Protein AF-A0AAU7UFU4-F1 (afdb_monomer_lite)

Organism: NCBI:txid694439

pLDDT: mean 80.2, std 14.44, range [53.56, 98.12]

Structure (mmCIF, N/CA/C/O backbone):
data_AF-A0AAU7UFU4-F1
#
_entry.id   AF-A0AAU7UFU4-F1
#
loop_
_atom_site.group_PDB
_atom_site.id
_atom_site.type_symbol
_atom_site.label_atom_id
_atom_site.label_alt_id
_atom_site.label_comp_id
_atom_site.label_asym_id
_atom_site.label_entity_id
_atom_site.label_seq_id
_atom_site.pdbx_PDB_ins_code
_atom_site.Cartn_x
_atom_site.Cartn_y
_atom_site.Cartn_z
_atom_site.occupancy
_atom_site.B_iso_or_equiv
_atom_site.auth_seq_id
_atom_site.auth_comp_id
_atom_site.auth_asym_id
_atom_site.auth_atom_id
_atom_site.pdbx_PDB_model_num
ATOM 1 N N . MET A 1 1 ? -9.018 -13.930 -2.048 1.00 86.31 1 MET A N 1
ATOM 2 C CA . MET A 1 1 ? -8.246 -13.400 -0.908 1.00 86.31 1 MET A CA 1
ATOM 3 C C . MET A 1 1 ? -8.106 -11.917 -1.143 1.00 86.31 1 MET A C 1
ATOM 5 O O . MET A 1 1 ? -7.793 -11.554 -2.271 1.00 86.31 1 MET A O 1
ATOM 9 N N . PHE A 1 2 ? -8.383 -11.089 -0.142 1.00 91.56 2 PHE A N 1
ATOM 10 C CA . PHE A 1 2 ? -8.167 -9.646 -0.242 1.00 91.56 2 PHE A CA 1
ATOM 11 C C . PHE A 1 2 ? -6.828 -9.301 0.405 1.00 91.56 2 PHE A C 1
ATOM 13 O O . PHE A 1 2 ? -6.554 -9.727 1.527 1.00 91.56 2 PHE A O 1
ATOM 20 N N . VAL A 1 3 ? -6.001 -8.529 -0.295 1.00 93.75 3 VAL A N 1
ATOM 21 C CA . VAL A 1 3 ? -4.731 -8.022 0.229 1.00 93.75 3 VAL A CA 1
ATOM 22 C C . VAL A 1 3 ? -4.668 -6.534 -0.046 1.00 93.75 3 VAL A C 1
ATOM 24 O O . VAL A 1 3 ? -4.915 -6.106 -1.170 1.00 93.75 3 VAL A O 1
ATOM 27 N N . ALA A 1 4 ? -4.299 -5.756 0.967 1.00 96.19 4 ALA A N 1
ATOM 28 C CA . ALA A 1 4 ? -4.010 -4.340 0.799 1.00 96.19 4 ALA A CA 1
ATOM 29 C C . ALA A 1 4 ? -2.712 -3.971 1.512 1.00 96.19 4 ALA A C 1
ATOM 31 O O . ALA A 1 4 ? -2.424 -4.453 2.608 1.00 96.19 4 ALA A O 1
ATOM 32 N N . ALA A 1 5 ? -1.946 -3.084 0.890 1.00 96.25 5 ALA A N 1
ATOM 33 C CA . ALA A 1 5 ? -0.795 -2.439 1.496 1.00 96.25 5 ALA A CA 1
ATOM 34 C C . ALA A 1 5 ? -1.050 -0.933 1.526 1.00 96.25 5 ALA A C 1
ATOM 36 O O . ALA A 1 5 ? -1.437 -0.349 0.517 1.00 96.25 5 ALA A O 1
ATOM 37 N N . VAL A 1 6 ? -0.832 -0.312 2.682 1.00 96.19 6 VAL A N 1
ATOM 38 C CA . VAL A 1 6 ? -0.932 1.138 2.848 1.00 96.19 6 VAL A CA 1
ATOM 39 C C . VAL A 1 6 ? 0.428 1.682 3.245 1.00 96.19 6 VAL A C 1
ATOM 41 O O . VAL A 1 6 ? 1.039 1.197 4.198 1.00 96.19 6 VAL A O 1
ATOM 44 N N . LEU A 1 7 ? 0.885 2.691 2.509 1.00 92.25 7 LEU A N 1
ATOM 45 C CA . LEU A 1 7 ? 2.073 3.468 2.822 1.00 92.25 7 LEU A CA 1
ATOM 46 C C . LEU A 1 7 ? 1.615 4.870 3.218 1.00 92.25 7 LEU A C 1
ATOM 48 O O . LEU A 1 7 ? 0.897 5.524 2.467 1.00 92.25 7 LEU A O 1
ATOM 52 N N . ASP A 1 8 ? 2.011 5.301 4.408 1.00 91.69 8 ASP A N 1
ATOM 53 C CA . ASP A 1 8 ? 1.701 6.616 4.958 1.00 91.69 8 ASP A CA 1
ATOM 54 C C . ASP A 1 8 ? 3.004 7.381 5.201 1.00 91.69 8 ASP A C 1
ATOM 56 O O . ASP A 1 8 ? 3.877 6.891 5.921 1.00 91.69 8 ASP A O 1
ATOM 60 N N . PHE A 1 9 ? 3.153 8.541 4.562 1.00 85.12 9 PHE A N 1
ATOM 61 C CA . PHE A 1 9 ? 4.378 9.336 4.567 1.00 85.12 9 PHE A CA 1
ATOM 62 C C . PHE A 1 9 ? 4.241 10.534 5.498 1.00 85.12 9 PHE A C 1
ATOM 64 O O . PHE A 1 9 ? 3.401 11.406 5.296 1.00 85.12 9 PHE A O 1
ATOM 71 N N . ALA A 1 10 ? 5.148 10.619 6.463 1.00 82.62 10 ALA A N 1
ATOM 72 C CA . ALA A 1 10 ? 5.405 11.816 7.243 1.00 82.62 10 ALA A CA 1
ATOM 73 C C . ALA A 1 10 ? 6.785 12.390 6.875 1.00 82.62 10 ALA A C 1
ATOM 75 O O . ALA A 1 10 ? 7.625 11.719 6.279 1.00 82.62 10 ALA A O 1
ATOM 76 N N . ASN A 1 11 ? 7.046 13.642 7.261 1.00 73.25 11 ASN A N 1
ATOM 77 C CA . ASN A 1 11 ? 8.231 14.411 6.845 1.00 73.25 11 ASN A CA 1
ATOM 78 C C . ASN A 1 11 ? 9.589 13.702 7.039 1.00 73.25 11 ASN A C 1
ATOM 80 O O . ASN A 1 11 ? 10.564 14.055 6.380 1.00 73.25 11 ASN A O 1
ATOM 84 N N . SER A 1 12 ? 9.695 12.733 7.951 1.00 78.44 12 SER A N 1
ATOM 85 C CA . SER A 1 12 ? 10.939 11.979 8.193 1.00 78.44 12 SER A CA 1
ATOM 86 C C . SER A 1 12 ? 10.694 10.524 8.598 1.00 78.44 12 SER A C 1
ATOM 88 O O . SER A 1 12 ? 11.552 9.869 9.196 1.00 78.44 12 SER A O 1
ATOM 90 N N . SER A 1 13 ? 9.507 10.006 8.308 1.00 85.06 13 SER A N 1
ATOM 91 C CA . SER A 1 13 ? 9.164 8.614 8.563 1.00 85.06 13 SER A CA 1
ATOM 92 C C . SER A 1 13 ? 8.096 8.152 7.594 1.00 85.06 13 SER A C 1
ATOM 94 O O . SER A 1 13 ? 7.349 8.948 7.033 1.00 85.06 13 SER A O 1
ATOM 96 N N . TYR A 1 14 ? 8.002 6.846 7.407 1.00 87.88 14 TYR A N 1
ATOM 97 C CA . TYR A 1 14 ? 6.850 6.269 6.740 1.00 87.88 14 TYR A CA 1
ATOM 98 C C . TYR A 1 14 ? 6.370 5.044 7.499 1.00 87.88 14 TYR A C 1
ATOM 100 O O . TYR A 1 14 ? 7.161 4.284 8.064 1.00 87.88 14 TYR A O 1
ATOM 108 N N . THR A 1 15 ? 5.055 4.870 7.527 1.00 91.50 15 THR A N 1
ATOM 109 C CA . THR A 1 15 ? 4.407 3.718 8.139 1.00 91.50 15 THR A CA 1
ATOM 110 C C . THR A 1 15 ? 3.826 2.842 7.046 1.00 91.50 15 THR A C 1
ATOM 112 O O . THR A 1 15 ? 3.056 3.293 6.203 1.00 91.50 15 THR A O 1
ATOM 115 N N . THR A 1 16 ? 4.202 1.571 7.074 1.00 93.50 16 THR A N 1
ATOM 116 C CA . THR A 1 16 ? 3.640 0.526 6.222 1.00 93.50 16 THR A CA 1
ATOM 117 C C . THR A 1 16 ? 2.629 -0.274 7.029 1.00 93.50 16 THR A C 1
ATOM 119 O O . THR A 1 16 ? 2.904 -0.660 8.168 1.00 93.50 16 THR A O 1
ATOM 122 N N . ARG A 1 17 ? 1.456 -0.520 6.450 1.00 96.50 17 ARG A N 1
ATOM 123 C CA . ARG A 1 17 ? 0.415 -1.384 7.014 1.00 96.50 17 ARG A CA 1
ATOM 124 C C . ARG A 1 17 ? 0.035 -2.439 5.982 1.00 96.50 17 ARG A C 1
ATOM 126 O O . ARG A 1 17 ? -0.285 -2.088 4.849 1.00 96.50 17 ARG A O 1
ATOM 133 N N . LEU A 1 18 ? 0.083 -3.711 6.368 1.00 97.56 18 LEU A N 1
ATOM 134 C CA . LEU A 1 18 ? -0.355 -4.840 5.550 1.00 97.56 18 LEU A CA 1
ATOM 135 C C . LEU A 1 18 ? -1.682 -5.363 6.091 1.00 97.56 18 LEU A C 1
ATOM 137 O O . LEU A 1 18 ? -1.805 -5.610 7.292 1.00 97.56 18 LEU A O 1
ATOM 141 N N . TYR A 1 19 ? -2.638 -5.575 5.192 1.00 97.44 19 TYR A N 1
ATOM 142 C CA . TYR A 1 19 ? -3.948 -6.131 5.494 1.00 97.44 19 TYR A CA 1
ATOM 143 C C . TYR A 1 19 ? -4.178 -7.417 4.712 1.00 97.44 19 TYR A C 1
ATOM 145 O O . TYR A 1 19 ? -3.888 -7.476 3.516 1.00 97.44 19 TYR A O 1
ATOM 153 N N . VAL A 1 20 ? -4.748 -8.417 5.380 1.00 95.69 20 VAL A N 1
ATOM 154 C CA . VAL A 1 20 ? -5.223 -9.663 4.765 1.00 95.69 20 VAL A CA 1
ATOM 155 C C . VAL A 1 20 ? -6.669 -9.865 5.190 1.00 95.69 20 VAL A C 1
ATOM 157 O O . VAL A 1 20 ? -6.983 -9.790 6.376 1.00 95.69 20 VAL A O 1
ATOM 160 N N . ASP A 1 21 ? -7.551 -10.052 4.208 1.00 94.44 21 ASP A N 1
ATOM 161 C CA . ASP A 1 21 ? -8.996 -10.227 4.402 1.00 94.44 21 ASP A CA 1
ATOM 162 C C . ASP A 1 21 ? -9.625 -9.142 5.305 1.00 94.44 21 ASP A C 1
ATOM 164 O O . ASP A 1 21 ? -10.463 -9.404 6.167 1.00 94.44 21 ASP A O 1
ATOM 168 N N . GLY A 1 22 ? -9.178 -7.897 5.103 1.00 94.31 22 GLY A N 1
ATOM 169 C CA . GLY A 1 22 ? -9.657 -6.700 5.800 1.00 94.31 22 GLY A CA 1
ATOM 170 C C . GLY A 1 22 ? -9.011 -6.435 7.165 1.00 94.31 22 GLY A C 1
ATOM 171 O O . GLY A 1 22 ? -9.185 -5.347 7.706 1.00 94.31 22 GLY A O 1
ATOM 172 N N . ALA A 1 23 ? -8.235 -7.370 7.719 1.00 96.06 23 ALA A N 1
ATOM 173 C CA . ALA A 1 23 ? -7.581 -7.210 9.018 1.00 96.06 23 ALA A CA 1
ATOM 174 C C . ALA A 1 23 ? -6.129 -6.735 8.873 1.00 96.06 23 ALA A C 1
ATOM 176 O O . ALA A 1 23 ? -5.389 -7.268 8.047 1.00 96.06 23 ALA A O 1
ATOM 177 N N . ASN A 1 24 ? -5.697 -5.772 9.698 1.00 97.44 24 ASN A N 1
ATOM 178 C CA . ASN A 1 24 ? -4.291 -5.359 9.771 1.00 97.44 24 ASN A CA 1
ATOM 179 C C . ASN A 1 24 ? -3.457 -6.505 10.366 1.00 97.44 24 ASN A C 1
ATOM 181 O O . ASN A 1 24 ? -3.623 -6.854 11.534 1.00 97.44 24 ASN A O 1
ATOM 185 N N . VAL A 1 25 ? -2.569 -7.095 9.567 1.00 98.12 25 VAL A N 1
ATOM 186 C CA . VAL A 1 25 ? -1.690 -8.196 9.998 1.00 98.12 25 VAL A CA 1
ATOM 187 C C . VAL A 1 25 ? -0.305 -7.712 10.407 1.00 98.12 25 VAL A C 1
ATOM 189 O O . VAL A 1 25 ? 0.415 -8.409 11.124 1.00 98.12 25 VAL A O 1
ATOM 192 N N . ARG A 1 26 ? 0.105 -6.529 9.939 1.00 97.81 26 ARG A N 1
ATOM 193 C CA . ARG A 1 26 ? 1.406 -5.960 10.275 1.00 97.81 26 ARG A CA 1
ATOM 194 C C . ARG A 1 26 ? 1.412 -4.451 10.101 1.00 97.81 26 ARG A C 1
ATOM 196 O O . ARG A 1 26 ? 0.988 -3.943 9.070 1.00 97.81 26 ARG A O 1
ATOM 203 N N . THR A 1 27 ? 2.018 -3.770 11.069 1.00 97.06 27 THR A N 1
ATOM 204 C CA . THR A 1 27 ? 2.377 -2.353 10.983 1.00 97.06 27 THR A CA 1
ATOM 205 C C . THR A 1 27 ? 3.869 -2.194 11.269 1.00 97.06 27 THR A C 1
ATOM 207 O O . THR A 1 27 ? 4.380 -2.783 12.225 1.00 97.06 27 THR A O 1
ATOM 210 N N . VAL A 1 28 ? 4.583 -1.443 10.427 1.00 94.56 28 VAL A N 1
ATOM 211 C CA . VAL A 1 28 ? 5.998 -1.097 10.634 1.00 94.56 28 VAL A CA 1
ATOM 212 C C . VAL A 1 28 ? 6.218 0.368 10.296 1.00 94.56 28 VAL A C 1
ATOM 214 O O . VAL A 1 28 ? 5.881 0.804 9.196 1.00 94.56 28 VAL A O 1
ATOM 217 N N . THR A 1 29 ? 6.825 1.101 11.224 1.00 91.94 29 THR A N 1
ATOM 218 C CA . THR A 1 29 ? 7.260 2.482 11.019 1.00 91.94 29 THR A CA 1
ATOM 219 C C . THR A 1 29 ? 8.769 2.515 10.833 1.00 91.94 29 THR A C 1
ATOM 221 O O . THR A 1 29 ? 9.516 1.973 11.647 1.00 91.94 29 THR A O 1
ATOM 224 N N . TYR A 1 30 ? 9.209 3.168 9.766 1.00 87.50 30 TYR A N 1
ATOM 225 C CA . TYR A 1 30 ? 10.613 3.370 9.449 1.00 87.50 30 TYR A CA 1
ATOM 226 C C . TYR A 1 30 ? 10.968 4.840 9.638 1.00 87.50 30 TYR A C 1
ATOM 228 O O . TYR A 1 30 ? 10.275 5.718 9.123 1.00 87.50 30 TYR A O 1
ATOM 236 N N . SER A 1 31 ? 12.069 5.112 10.334 1.00 86.69 31 SER A N 1
ATOM 237 C CA . SER A 1 31 ? 12.702 6.431 10.313 1.00 86.69 31 SER A CA 1
ATOM 238 C C . SER A 1 31 ? 13.385 6.597 8.961 1.00 86.69 31 SER A C 1
ATOM 240 O O . SER A 1 31 ? 14.295 5.837 8.632 1.00 86.69 31 SER A O 1
ATOM 242 N N . SER A 1 32 ? 12.956 7.564 8.160 1.00 69.44 32 SER A N 1
ATOM 243 C CA . SER A 1 32 ? 13.553 7.826 6.855 1.00 69.44 32 SER A CA 1
ATOM 244 C C . SER A 1 32 ? 14.128 9.236 6.844 1.00 69.44 32 SER A C 1
ATOM 246 O O . SER A 1 32 ? 13.383 10.211 6.847 1.00 69.44 32 SER A O 1
ATOM 248 N N . GLY A 1 33 ? 15.460 9.352 6.794 1.00 62.84 33 GLY A N 1
ATOM 249 C CA . GLY A 1 33 ? 16.147 10.642 6.620 1.00 62.84 33 GLY A CA 1
ATOM 250 C C . GLY A 1 33 ? 15.860 11.318 5.269 1.00 62.84 33 GLY A C 1
ATOM 251 O O . GLY A 1 33 ? 16.290 12.441 5.026 1.00 62.84 33 GLY A O 1
ATOM 252 N N . SER A 1 34 ? 15.143 10.636 4.373 1.00 57.16 34 SER A N 1
ATOM 253 C CA . SER A 1 34 ? 14.631 11.125 3.091 1.00 57.16 34 SER A CA 1
ATOM 254 C C . SER A 1 34 ? 13.391 10.296 2.746 1.00 57.16 34 SER A C 1
ATOM 256 O O . SER A 1 34 ? 13.407 9.088 2.988 1.00 57.16 34 SER A O 1
ATOM 258 N N . ALA A 1 35 ? 12.330 10.894 2.194 1.00 59.16 35 ALA A N 1
ATOM 259 C CA . ALA A 1 35 ? 11.186 10.120 1.707 1.00 59.16 35 ALA A CA 1
ATOM 260 C C . ALA A 1 35 ? 11.681 9.057 0.697 1.00 59.16 35 ALA A C 1
ATOM 262 O O . ALA A 1 35 ? 12.474 9.397 -0.183 1.00 59.16 35 ALA A O 1
ATOM 263 N N . PRO A 1 36 ? 11.261 7.781 0.800 1.00 60.34 36 PRO A N 1
ATOM 264 C CA . PRO A 1 36 ? 11.820 6.681 0.001 1.00 60.34 36 PRO A CA 1
ATOM 265 C C . PRO A 1 36 ? 11.525 6.781 -1.505 1.00 60.34 36 PRO A C 1
ATOM 267 O O . PRO A 1 36 ? 12.045 5.988 -2.287 1.00 60.34 36 PRO A O 1
ATOM 270 N N . TYR A 1 37 ? 10.736 7.767 -1.932 1.00 63.31 37 TYR A N 1
ATOM 271 C CA . TYR A 1 37 ? 10.540 8.080 -3.338 1.00 63.31 37 TYR A CA 1
ATOM 272 C C . TYR A 1 37 ? 11.549 9.137 -3.784 1.00 63.31 37 TYR A C 1
ATOM 274 O O . TYR A 1 37 ? 11.398 10.328 -3.512 1.00 63.31 37 TYR A O 1
ATOM 282 N N . SER A 1 38 ? 12.581 8.705 -4.515 1.00 57.22 38 SER A N 1
ATOM 283 C CA . SER A 1 38 ? 13.380 9.632 -5.317 1.00 57.22 38 SER A CA 1
ATOM 284 C C . SER A 1 38 ? 12.424 10.328 -6.282 1.00 57.22 38 SER A C 1
ATOM 286 O O . SER A 1 38 ? 11.741 9.618 -7.015 1.00 57.22 38 SER A O 1
ATOM 288 N N . GLY A 1 39 ? 12.352 11.662 -6.267 1.00 54.62 39 GLY A N 1
ATOM 289 C CA . GLY A 1 39 ? 11.413 12.497 -7.037 1.00 54.62 39 GLY A CA 1
ATOM 290 C C . GLY A 1 39 ? 11.543 12.416 -8.565 1.00 54.62 39 GLY A C 1
ATOM 291 O O . GLY A 1 39 ? 11.619 13.436 -9.244 1.00 54.62 39 GLY A O 1
ATOM 292 N N . ARG A 1 40 ? 11.605 11.208 -9.125 1.00 60.78 40 ARG A N 1
ATOM 293 C CA . ARG A 1 40 ? 11.511 10.938 -10.552 1.00 60.78 40 ARG A CA 1
ATOM 294 C C . ARG A 1 40 ? 10.047 11.053 -10.953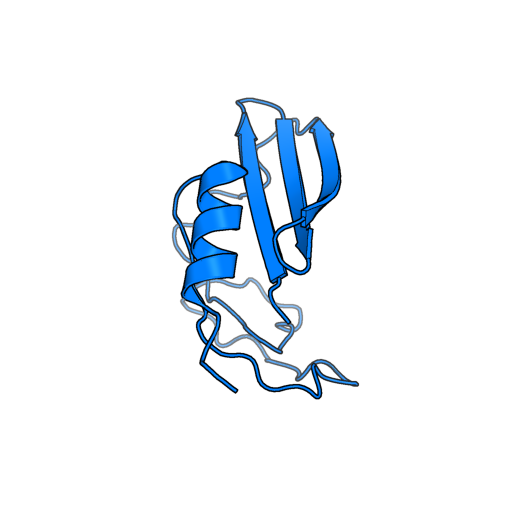 1.00 60.78 40 ARG A C 1
ATOM 296 O O . ARG A 1 40 ? 9.165 10.498 -10.309 1.00 60.78 40 ARG A O 1
ATOM 303 N N . ALA A 1 41 ? 9.813 11.774 -12.043 1.00 65.62 41 ALA A N 1
ATOM 304 C CA . ALA A 1 41 ? 8.479 12.161 -12.484 1.00 65.62 41 ALA A CA 1
ATOM 305 C C . ALA A 1 41 ? 7.614 10.999 -13.014 1.00 65.62 41 ALA A C 1
ATOM 307 O O . ALA A 1 41 ? 6.425 11.201 -13.242 1.00 65.62 41 ALA A O 1
ATOM 308 N N . CYS A 1 42 ? 8.177 9.804 -13.248 1.00 73.50 42 CYS A N 1
ATOM 309 C CA . CYS A 1 42 ? 7.427 8.675 -13.800 1.00 73.50 42 CYS A CA 1
ATOM 310 C C . CYS A 1 42 ? 8.077 7.306 -13.522 1.00 73.50 42 CYS A C 1
ATOM 312 O O . CYS A 1 42 ? 9.299 7.152 -13.615 1.00 73.50 42 CYS A O 1
ATOM 314 N N . HIS A 1 43 ? 7.233 6.302 -13.267 1.00 78.19 43 HIS A N 1
ATOM 315 C CA . HIS A 1 43 ? 7.589 4.891 -13.095 1.00 78.19 43 HIS A CA 1
ATOM 316 C C . HIS A 1 43 ? 6.501 3.988 -13.703 1.00 78.19 43 HIS A C 1
ATOM 318 O O . HIS A 1 43 ? 5.333 4.374 -13.731 1.00 78.19 43 HIS A O 1
ATOM 324 N N . ASN A 1 44 ? 6.875 2.790 -14.165 1.00 79.19 44 ASN A N 1
ATOM 325 C CA . ASN A 1 44 ? 5.921 1.758 -14.592 1.00 79.19 44 ASN A CA 1
ATOM 326 C C . ASN A 1 44 ? 5.421 0.952 -13.378 1.00 79.19 44 ASN A C 1
ATOM 328 O O . ASN A 1 44 ? 6.213 0.611 -12.498 1.00 79.19 44 ASN A O 1
ATOM 332 N N . LEU A 1 45 ? 4.127 0.613 -13.347 1.00 83.06 45 LEU A N 1
ATOM 333 C CA . LEU A 1 45 ? 3.548 -0.308 -12.363 1.00 83.06 45 LEU A CA 1
ATOM 334 C C . LEU A 1 45 ? 3.630 -1.744 -12.893 1.00 83.06 45 LEU A C 1
ATOM 336 O O . LEU A 1 45 ? 3.053 -2.055 -13.933 1.00 83.06 45 LEU A O 1
ATOM 340 N N . PHE A 1 46 ? 4.311 -2.622 -12.159 1.00 81.00 46 PHE A N 1
ATOM 341 C CA . PHE A 1 46 ? 4.398 -4.048 -12.474 1.00 81.00 46 PHE A CA 1
ATOM 342 C C . PHE A 1 46 ? 3.556 -4.854 -11.483 1.00 81.00 46 PHE A C 1
ATOM 344 O O . PHE A 1 46 ? 3.649 -4.651 -10.274 1.00 81.00 46 PHE A O 1
ATOM 351 N N . ILE A 1 47 ? 2.745 -5.781 -11.996 1.00 83.69 47 ILE A N 1
ATOM 352 C CA . ILE A 1 47 ? 1.896 -6.679 -11.206 1.00 83.69 47 ILE A CA 1
ATOM 353 C C . ILE A 1 47 ? 2.232 -8.113 -11.611 1.00 83.69 47 ILE A C 1
ATOM 355 O O . ILE A 1 47 ? 2.284 -8.422 -12.797 1.00 83.69 47 ILE A O 1
ATOM 359 N N . GLY A 1 48 ? 2.488 -8.983 -10.630 1.00 79.81 48 GLY A N 1
ATOM 360 C CA . GLY A 1 48 ? 2.858 -10.381 -10.888 1.00 79.81 48 GLY A CA 1
ATOM 361 C C . GLY A 1 48 ? 4.246 -10.566 -11.515 1.00 79.81 48 GLY A C 1
ATOM 362 O O . GLY A 1 48 ? 4.584 -11.670 -11.935 1.00 79.81 48 GLY A O 1
ATOM 363 N N . ALA A 1 49 ? 5.059 -9.512 -11.568 1.00 77.12 49 ALA A N 1
ATOM 364 C CA . ALA A 1 49 ? 6.396 -9.561 -12.133 1.00 77.12 49 ALA A CA 1
ATOM 365 C C . ALA A 1 49 ? 7.361 -8.648 -11.379 1.00 77.12 49 ALA A C 1
ATOM 367 O O . ALA A 1 49 ? 6.962 -7.622 -10.825 1.00 77.12 49 ALA A O 1
ATOM 368 N N . THR A 1 50 ? 8.639 -9.014 -11.389 1.00 73.06 50 THR A N 1
ATOM 369 C CA . THR A 1 50 ? 9.722 -8.172 -10.879 1.00 73.06 50 THR A CA 1
ATOM 370 C C . THR A 1 50 ? 10.484 -7.603 -12.067 1.00 73.06 50 THR A C 1
ATOM 372 O O . THR A 1 50 ? 10.939 -8.376 -12.915 1.00 73.06 50 THR A O 1
ATOM 375 N N . PRO A 1 51 ? 10.647 -6.278 -12.170 1.00 71.25 51 PRO A N 1
ATOM 376 C CA . PRO A 1 51 ? 11.483 -5.735 -13.219 1.00 71.25 51 PRO A CA 1
ATOM 377 C C . PRO A 1 51 ? 12.952 -6.055 -12.908 1.00 71.25 51 PRO A C 1
ATOM 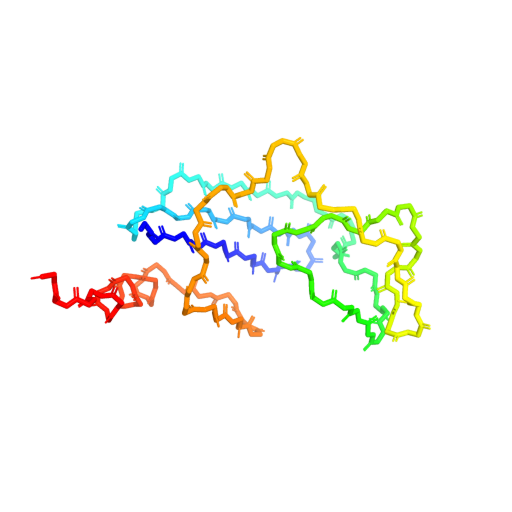379 O O . PRO A 1 51 ? 13.420 -5.880 -11.782 1.00 71.25 51 PRO A O 1
ATOM 382 N N . GLY A 1 52 ? 13.675 -6.574 -13.893 1.00 67.19 52 GLY A N 1
ATOM 383 C CA . GLY A 1 52 ? 15.085 -6.905 -13.763 1.00 67.19 52 GLY A CA 1
ATOM 384 C C . GLY A 1 52 ? 15.952 -5.652 -13.831 1.00 67.19 52 GLY A C 1
ATOM 385 O O . GLY A 1 52 ? 15.823 -4.895 -14.785 1.00 67.19 52 GLY A O 1
ATOM 386 N N . GLY A 1 53 ? 16.821 -5.471 -12.828 1.00 62.25 53 GLY A N 1
ATOM 387 C CA . GLY A 1 53 ? 18.110 -4.752 -12.864 1.00 62.25 53 GLY A CA 1
ATOM 388 C C . GLY A 1 53 ? 18.175 -3.265 -13.246 1.00 62.25 53 GLY A C 1
ATOM 389 O O . GLY A 1 53 ? 19.143 -2.609 -12.867 1.00 62.25 53 GLY A O 1
ATOM 390 N N . ASP A 1 54 ? 17.188 -2.712 -13.944 1.00 58.03 54 ASP A N 1
ATOM 391 C CA . ASP A 1 54 ? 17.314 -1.437 -14.647 1.00 58.03 54 ASP A CA 1
ATOM 392 C C . ASP A 1 54 ? 16.520 -0.309 -13.985 1.00 58.03 54 ASP A C 1
ATOM 394 O O . ASP A 1 54 ? 15.507 -0.508 -13.316 1.00 58.03 54 ASP A O 1
ATOM 398 N N . SER A 1 55 ? 16.984 0.922 -14.213 1.00 66.06 55 SER A N 1
ATOM 399 C CA . SER A 1 55 ? 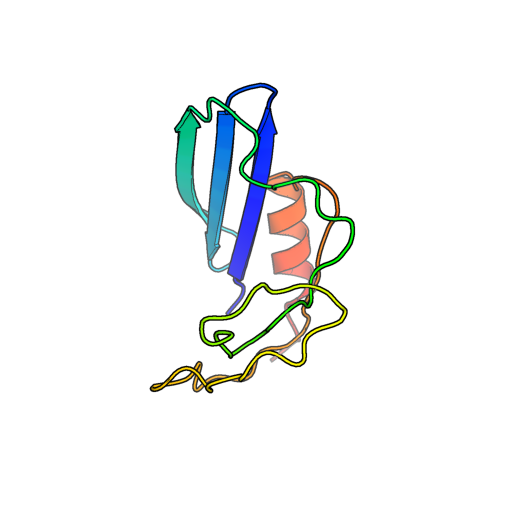16.312 2.156 -13.804 1.00 66.06 55 SER A CA 1
ATOM 400 C C . SER A 1 55 ? 14.880 2.178 -14.353 1.00 66.06 55 SER A C 1
ATOM 402 O O . SER A 1 55 ? 14.672 2.314 -15.559 1.00 66.06 55 SER A O 1
ATOM 404 N N . LEU A 1 56 ? 13.895 2.015 -13.464 1.00 67.81 56 LEU A N 1
ATOM 405 C CA . LEU A 1 56 ? 12.470 1.801 -13.764 1.00 67.81 56 LEU A CA 1
ATOM 406 C C . LEU A 1 56 ? 11.739 3.079 -14.180 1.00 67.81 56 LEU A C 1
ATOM 408 O O . LEU A 1 56 ? 10.716 3.434 -13.603 1.00 67.81 56 LEU A O 1
ATOM 412 N N . THR A 1 57 ? 12.285 3.820 -15.131 1.00 70.81 57 THR A N 1
ATOM 413 C CA . THR A 1 57 ? 11.640 5.025 -15.658 1.00 70.81 57 THR A CA 1
ATOM 414 C C . THR A 1 57 ? 10.584 4.673 -16.701 1.00 70.81 57 THR A C 1
ATOM 416 O O . THR A 1 57 ? 10.646 3.616 -17.320 1.00 70.81 57 THR A O 1
ATOM 419 N N . CYS A 1 58 ? 9.645 5.580 -16.965 1.00 71.25 58 CYS A N 1
ATOM 420 C CA . CYS A 1 58 ? 8.632 5.373 -18.006 1.00 71.25 58 CYS A CA 1
ATOM 421 C C . CYS A 1 58 ? 9.200 5.193 -19.432 1.00 71.25 58 CYS A C 1
ATOM 423 O O . CYS A 1 58 ? 8.476 4.757 -20.321 1.00 71.25 58 CYS A O 1
ATOM 425 N N . ALA A 1 59 ? 10.478 5.516 -19.664 1.00 64.38 59 ALA A N 1
ATOM 426 C CA . ALA A 1 59 ? 11.136 5.404 -20.966 1.00 64.38 59 ALA A CA 1
ATOM 427 C C . ALA A 1 59 ? 11.864 4.066 -21.189 1.00 64.38 59 ALA A C 1
ATOM 429 O O . ALA A 1 59 ? 12.308 3.793 -22.302 1.00 64.38 59 ALA A O 1
ATOM 430 N N . THR A 1 60 ? 12.018 3.240 -20.153 1.00 65.75 60 THR A N 1
ATOM 431 C CA . THR A 1 60 ? 12.740 1.970 -20.240 1.00 65.75 60 THR A CA 1
ATOM 432 C C . THR A 1 60 ? 11.752 0.810 -20.229 1.00 65.75 60 THR A C 1
ATOM 434 O O . THR A 1 60 ? 10.950 0.641 -19.308 1.00 65.75 60 THR A O 1
ATOM 437 N N . THR A 1 61 ? 11.803 -0.027 -21.266 1.00 62.34 61 THR A N 1
ATOM 438 C CA . THR A 1 61 ? 11.175 -1.349 -21.229 1.00 62.34 61 THR A CA 1
ATOM 439 C C . THR A 1 61 ? 12.072 -2.222 -20.360 1.00 62.34 61 THR A C 1
ATOM 441 O O . THR A 1 61 ? 13.041 -2.798 -20.845 1.00 62.34 61 THR A O 1
ATOM 444 N N . ALA A 1 62 ? 11.830 -2.227 -19.048 1.00 63.19 62 ALA A N 1
ATOM 445 C CA . ALA A 1 62 ? 12.583 -3.084 -18.140 1.00 63.19 62 ALA A CA 1
ATOM 446 C C . ALA A 1 62 ? 12.477 -4.540 -18.617 1.00 63.19 62 ALA A C 1
ATOM 448 O O . ALA A 1 62 ? 11.404 -4.967 -19.052 1.00 63.19 62 ALA A O 1
ATOM 449 N N . SER A 1 63 ? 13.565 -5.306 -18.520 1.00 66.38 63 SER A N 1
ATOM 450 C CA . SER A 1 63 ? 13.490 -6.757 -18.702 1.00 66.38 63 SER A CA 1
ATOM 451 C C . SER A 1 63 ? 12.582 -7.318 -17.611 1.00 66.38 63 SER A C 1
ATOM 453 O O . SER A 1 63 ? 12.977 -7.408 -16.452 1.00 66.38 63 SER A O 1
ATOM 455 N N . VAL A 1 64 ? 11.332 -7.625 -17.947 1.00 68.50 64 VAL A N 1
ATOM 456 C CA . VAL A 1 64 ? 10.362 -8.148 -16.985 1.00 68.50 64 VAL A CA 1
ATOM 457 C C . VAL A 1 64 ? 10.572 -9.649 -16.879 1.00 68.50 64 VAL A C 1
ATOM 459 O O . VAL A 1 64 ? 10.209 -10.397 -17.784 1.00 68.50 64 VAL A O 1
ATOM 462 N N . THR A 1 65 ? 11.160 -10.098 -15.774 1.00 67.69 65 THR A N 1
ATOM 463 C CA . THR A 1 65 ? 11.184 -11.522 -15.450 1.00 67.69 65 THR A CA 1
ATOM 464 C C . THR A 1 65 ? 9.894 -11.851 -14.700 1.00 67.69 65 THR A C 1
ATOM 466 O O . THR A 1 65 ? 9.636 -11.228 -13.660 1.00 67.69 65 THR A O 1
ATOM 469 N N . PRO A 1 66 ? 9.075 -12.808 -15.176 1.00 64.56 66 PRO A N 1
ATOM 470 C CA . PRO A 1 66 ? 8.045 -13.399 -14.337 1.00 64.56 66 PRO A CA 1
ATOM 471 C C . PRO A 1 66 ? 8.711 -13.865 -13.043 1.00 64.56 66 PRO A C 1
ATOM 473 O O . PRO A 1 66 ? 9.771 -14.493 -13.082 1.00 64.56 66 PRO A O 1
ATOM 476 N N . TYR A 1 67 ? 8.140 -13.508 -11.895 1.00 61.47 67 TYR A N 1
ATOM 477 C CA . TYR A 1 67 ? 8.600 -14.090 -10.640 1.00 61.47 67 TYR A CA 1
ATOM 478 C C . TYR A 1 67 ? 8.377 -15.606 -10.746 1.00 61.47 67 TYR A C 1
ATOM 480 O O . TYR A 1 67 ? 7.286 -16.019 -11.121 1.00 61.47 67 TYR A O 1
ATOM 488 N N . GLU A 1 68 ? 9.382 -16.435 -10.469 1.00 64.69 68 GLU A N 1
ATOM 489 C CA . GLU A 1 68 ? 9.227 -17.890 -10.353 1.00 64.69 68 GLU A CA 1
ATOM 490 C C . GLU A 1 68 ? 9.533 -18.293 -8.898 1.00 64.69 68 GLU A C 1
ATOM 492 O O . GLU A 1 68 ? 10.605 -17.949 -8.396 1.00 64.69 68 GLU A O 1
ATOM 497 N N . PRO A 1 69 ? 8.620 -18.990 -8.190 1.00 59.16 69 PRO A N 1
ATOM 498 C CA . PRO A 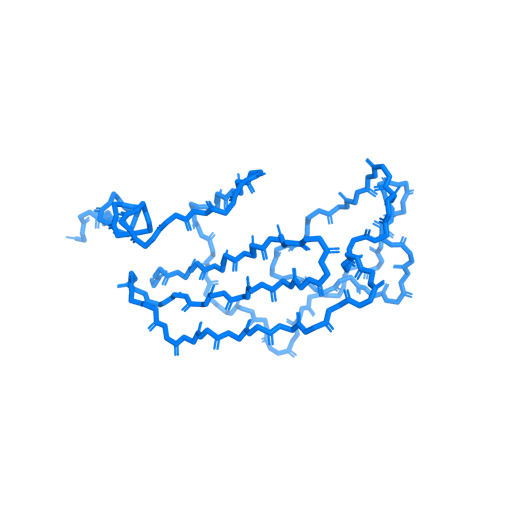1 69 ? 7.344 -19.498 -8.667 1.00 59.16 69 PRO A CA 1
ATOM 499 C C . PRO A 1 69 ? 6.319 -18.366 -8.583 1.00 59.16 69 PRO A C 1
ATOM 501 O O . PRO A 1 69 ? 6.088 -17.834 -7.500 1.00 59.16 69 PRO A O 1
ATOM 504 N N . GLY A 1 70 ? 5.736 -17.967 -9.710 1.00 56.81 70 GLY A N 1
ATOM 505 C CA . GLY A 1 70 ? 4.873 -16.786 -9.780 1.00 56.81 70 GLY A CA 1
ATOM 506 C C . GLY A 1 70 ? 3.748 -16.778 -8.756 1.00 56.81 70 GLY A C 1
ATOM 507 O O . GLY A 1 70 ? 3.436 -17.793 -8.127 1.00 56.81 70 GLY A O 1
ATOM 508 N N . LEU A 1 71 ? 3.074 -15.635 -8.623 1.00 65.06 71 LEU A N 1
ATOM 509 C CA . LEU A 1 71 ? 1.712 -15.659 -8.099 1.00 65.06 71 LEU A CA 1
ATOM 510 C C . LEU A 1 71 ? 0.909 -16.626 -8.987 1.00 65.06 71 LEU A C 1
ATOM 512 O O . LEU A 1 71 ? 0.503 -16.283 -10.091 1.00 65.06 71 LEU A O 1
ATOM 516 N N . ARG A 1 72 ? 0.744 -17.874 -8.532 1.00 64.81 72 ARG A N 1
ATOM 517 C CA . ARG A 1 72 ? 0.034 -18.933 -9.271 1.00 64.81 72 ARG A CA 1
ATOM 518 C C . ARG A 1 72 ? -1.481 -18.713 -9.265 1.00 64.81 72 ARG A C 1
ATOM 520 O O . ARG A 1 72 ? -2.208 -19.423 -9.951 1.00 64.81 72 ARG A O 1
ATOM 527 N N . SER A 1 73 ? -1.953 -17.757 -8.470 1.00 68.06 73 SER A N 1
ATOM 528 C CA . SER A 1 73 ? -3.341 -17.321 -8.385 1.00 68.06 73 SER A CA 1
ATOM 529 C C . SER A 1 73 ? -3.573 -16.082 -9.247 1.00 68.06 73 SER A C 1
ATOM 531 O O . SER A 1 73 ? -2.738 -15.178 -9.261 1.00 68.06 73 SER A O 1
ATOM 533 N N . GLY A 1 74 ? -4.734 -16.011 -9.901 1.00 81.25 74 GLY A N 1
ATOM 534 C CA . GLY A 1 74 ? -5.179 -14.800 -10.589 1.00 81.25 74 GLY A CA 1
ATOM 535 C C . GLY A 1 74 ? -5.266 -13.603 -9.638 1.00 81.25 74 GLY A C 1
ATOM 536 O O . GLY A 1 74 ? -5.597 -13.755 -8.460 1.00 81.25 74 GLY A O 1
ATOM 537 N N . ILE A 1 75 ? -4.942 -12.425 -10.163 1.00 85.06 75 ILE A N 1
ATOM 538 C CA . ILE A 1 75 ? -5.092 -11.134 -9.490 1.00 85.06 75 ILE A CA 1
ATOM 539 C C . ILE A 1 75 ? -6.254 -10.425 -10.181 1.00 85.06 75 ILE A C 1
ATOM 541 O O . ILE A 1 75 ? -6.296 -10.393 -11.409 1.00 85.06 75 I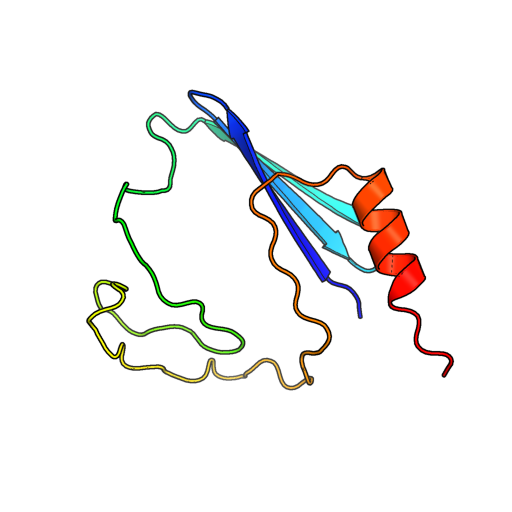LE A O 1
ATOM 545 N N . ASP A 1 76 ? -7.178 -9.877 -9.403 1.00 87.62 76 ASP A N 1
ATOM 546 C CA . ASP A 1 76 ? -8.369 -9.191 -9.902 1.00 87.62 76 ASP A CA 1
ATOM 547 C C . ASP A 1 76 ? -8.701 -7.986 -9.004 1.00 87.62 76 ASP A C 1
ATOM 549 O O . ASP A 1 76 ? -8.224 -7.920 -7.868 1.00 87.62 76 ASP A O 1
ATOM 553 N N . ASP A 1 77 ? -9.483 -7.040 -9.532 1.00 90.81 77 ASP A N 1
ATOM 554 C CA . ASP A 1 77 ? -9.924 -5.791 -8.887 1.00 90.81 77 ASP A CA 1
ATOM 555 C C . ASP A 1 77 ? -8.772 -4.970 -8.273 1.00 90.81 77 ASP A C 1
ATOM 557 O O . ASP A 1 77 ? -8.769 -4.593 -7.098 1.00 90.81 77 ASP A O 1
ATOM 561 N N . VAL A 1 78 ? -7.737 -4.711 -9.080 1.00 90.81 78 VAL A N 1
ATOM 562 C CA . VAL A 1 78 ? -6.576 -3.924 -8.647 1.00 90.81 78 VAL A CA 1
ATOM 563 C C . VAL A 1 78 ? -6.936 -2.442 -8.568 1.00 90.81 78 VAL A C 1
ATOM 565 O O . VAL A 1 78 ? -7.297 -1.822 -9.568 1.00 90.81 78 VAL A O 1
ATOM 568 N N . ARG A 1 79 ? -6.743 -1.853 -7.383 1.00 93.50 79 ARG A N 1
ATOM 569 C CA . ARG A 1 79 ? -6.961 -0.425 -7.109 1.00 93.50 79 ARG A CA 1
ATOM 570 C C . ARG A 1 79 ? -5.685 0.212 -6.552 1.00 93.50 79 ARG A C 1
ATOM 572 O O . ARG A 1 79 ? -4.993 -0.397 -5.737 1.00 93.50 79 ARG A O 1
ATOM 579 N N . VAL A 1 80 ? -5.380 1.442 -6.973 1.00 93.88 80 VAL A N 1
ATOM 580 C CA . VAL A 1 80 ? -4.242 2.243 -6.484 1.00 93.88 80 VAL A CA 1
ATOM 581 C C . VAL A 1 80 ? -4.758 3.615 -6.062 1.00 93.88 80 VAL A C 1
ATOM 583 O O . VAL A 1 80 ? -5.520 4.238 -6.797 1.00 93.88 80 VAL A O 1
ATOM 586 N N . TYR A 1 81 ? -4.336 4.075 -4.885 1.00 95.06 81 TYR A N 1
ATOM 587 C CA . TYR A 1 81 ? -4.741 5.354 -4.304 1.00 95.06 81 TYR A CA 1
ATOM 588 C C . TYR A 1 81 ? -3.519 6.253 -4.114 1.00 95.06 81 TYR A C 1
ATOM 590 O O . TYR A 1 81 ? -2.443 5.781 -3.752 1.00 95.06 81 TYR A O 1
ATOM 598 N N . ASP A 1 82 ? -3.700 7.553 -4.326 1.00 92.56 82 ASP A N 1
ATOM 599 C CA . ASP A 1 82 ? -2.695 8.607 -4.133 1.00 92.56 82 ASP A CA 1
ATOM 600 C C . ASP A 1 82 ? -2.614 9.107 -2.678 1.00 92.56 82 ASP A C 1
ATOM 602 O O . ASP A 1 82 ? -1.914 10.071 -2.372 1.00 92.56 82 ASP A O 1
ATOM 606 N N . ARG A 1 83 ? -3.320 8.432 -1.766 1.00 93.75 83 ARG A N 1
ATOM 607 C CA . ARG A 1 83 ? -3.362 8.732 -0.336 1.00 93.75 83 ARG A CA 1
ATOM 608 C C . ARG A 1 83 ? -3.309 7.464 0.500 1.00 93.75 83 ARG A C 1
ATOM 610 O O . ARG A 1 83 ? -3.729 6.389 0.067 1.00 93.75 83 ARG A O 1
ATOM 617 N N . ALA A 1 84 ? -2.880 7.618 1.748 1.00 94.81 84 ALA A N 1
ATOM 618 C CA . ALA A 1 84 ? -3.014 6.566 2.739 1.00 94.81 84 ALA A CA 1
ATOM 619 C C . ALA A 1 84 ? -4.498 6.357 3.089 1.00 94.81 84 ALA A C 1
ATOM 621 O O . ALA A 1 84 ? -5.192 7.291 3.495 1.00 94.81 84 ALA A O 1
ATOM 622 N N . LEU A 1 85 ? -4.985 5.125 2.935 1.00 97.50 85 LEU A N 1
ATOM 623 C CA . LEU A 1 85 ? -6.326 4.744 3.377 1.00 97.50 85 LEU A CA 1
ATOM 624 C C . LEU A 1 85 ? -6.353 4.482 4.890 1.00 97.50 85 LEU A C 1
ATOM 626 O O . LEU A 1 85 ? -5.388 3.984 5.486 1.00 97.50 85 LEU A O 1
ATOM 630 N N . SER A 1 86 ? -7.478 4.801 5.518 1.00 97.19 86 SER A N 1
ATOM 631 C CA . SER A 1 86 ? -7.782 4.438 6.902 1.00 97.19 86 SER A CA 1
ATOM 632 C C . SER A 1 86 ? -8.230 2.978 7.021 1.00 97.19 86 SER A C 1
ATOM 634 O O . SER A 1 86 ? -8.658 2.354 6.050 1.00 97.19 86 SER A O 1
ATOM 636 N N . ASP A 1 87 ? -8.170 2.432 8.234 1.00 96.81 87 ASP A N 1
ATOM 637 C CA . ASP A 1 87 ? -8.588 1.054 8.522 1.00 96.81 87 ASP A CA 1
ATOM 638 C C . ASP A 1 87 ? -10.075 0.830 8.188 1.00 96.81 87 ASP A C 1
ATOM 640 O O . ASP A 1 87 ? -10.450 -0.216 7.660 1.00 96.81 87 ASP A O 1
ATOM 644 N N . ALA A 1 88 ? -10.918 1.840 8.430 1.00 97.00 88 ALA A N 1
ATOM 645 C CA . ALA A 1 88 ? -12.339 1.796 8.095 1.00 97.00 88 ALA A CA 1
ATOM 646 C C . ALA A 1 88 ? -12.573 1.724 6.578 1.00 97.00 88 ALA A C 1
ATOM 648 O O . ALA A 1 88 ? -13.417 0.958 6.120 1.00 97.00 88 ALA A O 1
ATOM 649 N N . GLU A 1 89 ? -11.801 2.472 5.787 1.00 97.38 89 GLU A N 1
ATOM 650 C CA . GLU A 1 89 ? -11.896 2.429 4.323 1.00 97.38 89 GLU A CA 1
ATOM 651 C C . GLU A 1 89 ? -11.454 1.073 3.770 1.00 97.38 89 GLU A C 1
ATOM 653 O O . GLU A 1 89 ? -12.107 0.534 2.881 1.00 97.38 89 GLU A O 1
ATOM 658 N N . ILE A 1 90 ? -10.405 0.469 4.335 1.00 96.88 90 ILE A N 1
ATOM 659 C CA . ILE A 1 90 ? -9.997 -0.895 3.974 1.00 96.88 90 ILE A CA 1
ATOM 660 C C . ILE A 1 90 ? -11.101 -1.910 4.297 1.00 96.88 90 ILE A C 1
ATOM 662 O O . ILE A 1 90 ? -11.371 -2.798 3.486 1.00 96.88 90 ILE A O 1
ATOM 666 N N . ALA A 1 91 ? -11.769 -1.775 5.446 1.00 94.44 91 ALA A N 1
ATOM 667 C CA . ALA A 1 91 ? -12.877 -2.652 5.818 1.00 94.44 91 ALA A CA 1
ATOM 668 C C . ALA A 1 91 ? -14.058 -2.539 4.837 1.00 94.44 91 ALA A C 1
ATOM 670 O O . ALA A 1 91 ? -14.639 -3.558 4.457 1.00 94.44 91 ALA A O 1
ATOM 671 N N . VAL A 1 92 ? -14.372 -1.320 4.382 1.00 94.69 92 VAL A N 1
ATOM 672 C CA . VAL A 1 92 ? -15.381 -1.091 3.338 1.00 94.69 92 VAL A CA 1
ATOM 673 C C . VAL A 1 92 ? -14.964 -1.775 2.034 1.00 94.69 92 VAL A C 1
ATOM 675 O O . VAL A 1 92 ? -15.731 -2.586 1.521 1.00 94.69 92 VAL A O 1
ATOM 678 N N . LEU A 1 93 ? -13.734 -1.567 1.555 1.00 94.38 93 LEU A N 1
ATOM 679 C CA . LEU A 1 93 ? -13.231 -2.189 0.319 1.00 94.38 93 LEU A CA 1
ATOM 680 C C . LEU A 1 93 ? -13.254 -3.724 0.364 1.00 94.38 93 LEU A C 1
ATOM 682 O O . LEU A 1 93 ? -13.636 -4.376 -0.607 1.00 94.38 93 LEU A O 1
ATOM 686 N N . TYR A 1 94 ? -12.894 -4.318 1.504 1.00 92.62 94 TYR A N 1
ATOM 687 C CA . TYR A 1 94 ? -12.997 -5.764 1.701 1.00 92.62 94 TYR A CA 1
ATOM 688 C C . TYR A 1 94 ? -14.449 -6.262 1.608 1.00 92.62 94 TYR A C 1
ATOM 690 O O . TYR A 1 94 ? -14.700 -7.358 1.104 1.00 92.62 94 TYR A O 1
ATOM 698 N N . SER A 1 95 ? -15.410 -5.469 2.090 1.00 90.06 95 SER A N 1
ATOM 699 C CA . SER A 1 95 ? -16.833 -5.817 2.043 1.00 90.06 95 SER A CA 1
ATOM 700 C C . SER A 1 95 ? -17.444 -5.654 0.648 1.00 90.06 95 SER A C 1
ATOM 702 O O . SER A 1 95 ? -18.255 -6.491 0.254 1.00 90.06 95 SER A O 1
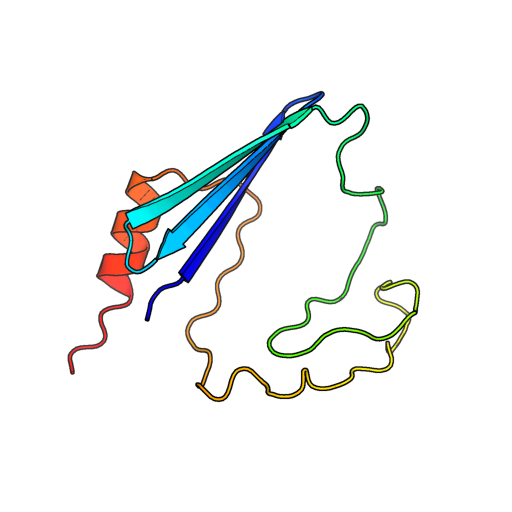ATOM 704 N N . GLU A 1 96 ? -17.016 -4.638 -0.109 1.00 88.19 96 GLU A N 1
ATOM 705 C CA . GLU A 1 96 ? -17.438 -4.396 -1.494 1.00 88.19 96 GLU A CA 1
ATOM 706 C C . GLU A 1 96 ? -17.003 -5.534 -2.415 1.00 88.19 96 GLU A C 1
ATOM 708 O O . GLU A 1 96 ? -17.781 -5.991 -3.247 1.00 88.19 96 GLU A O 1
ATOM 713 N N . ASN A 1 97 ? -15.772 -6.026 -2.242 1.00 69.25 97 ASN A N 1
ATOM 714 C CA . ASN A 1 97 ? -15.191 -7.034 -3.125 1.00 69.25 97 ASN A CA 1
ATOM 715 C C . ASN A 1 97 ? -15.588 -8.481 -2.765 1.00 69.25 97 ASN A C 1
ATOM 717 O O . ASN A 1 97 ? -14.896 -9.451 -3.091 1.00 69.25 97 ASN A O 1
ATOM 721 N N . ARG A 1 98 ? -16.718 -8.657 -2.070 1.00 67.25 98 ARG A N 1
ATOM 722 C CA . ARG A 1 98 ? -17.363 -9.963 -1.913 1.00 67.25 98 ARG A CA 1
ATOM 723 C C . ARG A 1 98 ? -18.260 -10.212 -3.115 1.00 67.25 98 ARG A C 1
ATOM 725 O O . ARG A 1 98 ? -19.473 -10.036 -3.034 1.00 67.25 98 ARG A O 1
ATOM 732 N N . TRP A 1 99 ? -17.674 -10.669 -4.219 1.00 57.75 99 TRP A N 1
ATOM 733 C CA . TRP A 1 99 ? -18.478 -11.312 -5.257 1.00 57.75 99 TRP A CA 1
ATOM 734 C C . TRP A 1 99 ? -19.301 -12.437 -4.595 1.00 57.75 99 TRP A C 1
ATOM 736 O O . TRP A 1 99 ? -18.709 -13.238 -3.854 1.00 57.75 99 TRP A O 1
ATOM 746 N N . PRO A 1 100 ? -20.636 -12.499 -4.774 1.00 53.56 100 PRO A N 1
ATOM 747 C CA . PRO A 1 100 ? -21.423 -13.606 -4.249 1.00 53.56 100 PRO A CA 1
ATOM 748 C C . PRO A 1 100 ? -20.902 -14.888 -4.901 1.00 53.56 100 PRO A C 1
ATOM 750 O O . PRO A 1 100 ? -20.900 -15.004 -6.125 1.00 53.56 100 PRO A O 1
ATOM 753 N N . ARG A 1 101 ? -20.369 -15.798 -4.085 1.00 54.72 101 ARG A N 1
ATOM 754 C CA . ARG A 1 101 ? -19.934 -17.118 -4.551 1.00 54.72 101 ARG A CA 1
ATOM 755 C C . ARG A 1 101 ? -21.131 -17.994 -4.869 1.00 54.72 101 ARG A C 1
ATOM 757 O O . ARG A 1 101 ? -22.114 -17.912 -4.099 1.00 54.72 101 ARG A O 1
#

Foldseek 3Di:
DDWDWFWADDPFKIWIFIDDLLDTPDIDMDGHPHDPDPPDPAFDDDDQWDFPDDDRGPVDPGPTDRDVVTPPDDDDDDDDDPHGDDSVVSNVVSVVPPDPD

Sequence (101 aa):
MFVAAVLDFANSSYTTRLYVDGANVRTVTYSSGSAPYSGRACHNLFIGATPGGDSLTCATTASVTPYEPGLRSGIDDVRVYDRALSDAEIAVLYSENRWPR

Radius of gyration: 15.89 Å; chains: 1; bounding box: 40×34×32 Å

InterPro domains:
  IPR013320 Concanavalin A-like lectin/glucanase domain superfamily [SSF49899] (2-96)

Secondary structure (DSSP, 8-state):
--EEEEEEEETTEEEEEEEETTEEEEEEEEE-SS-SS---S-B---SSEEEESS--BTT---EEEEPSS---S---S----SSPPPHHHHHHHHHHT----